Protein AF-A0A937PRK0-F1 (afdb_monomer)

Mean predicted aligned error: 3.49 Å

Solvent-accessible surface area (backbone atoms only — not comparable to full-atom values): 3300 Å² total; per-residue (Å²): 139,89,88,88,86,87,83,65,87,94,60,61,92,71,53,52,40,83,88,33,78,89,33,49,45,24,54,50,55,53,51,53,52,49,53,53,36,31,77,71,68,77,43,78,78,76,80,79,129

Sequence (49 aa):
SRSDLMLYEGQEHGFFNFGRGDNAAYTKTVREMDAFLVSLGWLKAADAP

Radius of gyration: 12.68 Å; Cα contacts (8 Å, |Δi|>4): 22; chains: 1; bounding box: 33×18×32 Å

pLDDT: mean 93.87, std 9.35, range [51.5, 98.44]

Structure (mmCIF, N/CA/C/O backbone):
data_AF-A0A937PRK0-F1
#
_entry.id   AF-A0A937PRK0-F1
#
loop_
_atom_site.group_PDB
_atom_site.id
_atom_site.type_symbol
_atom_site.label_atom_id
_atom_site.label_alt_id
_atom_site.label_comp_id
_atom_site.label_asym_id
_atom_site.label_entity_id
_atom_site.label_seq_id
_atom_site.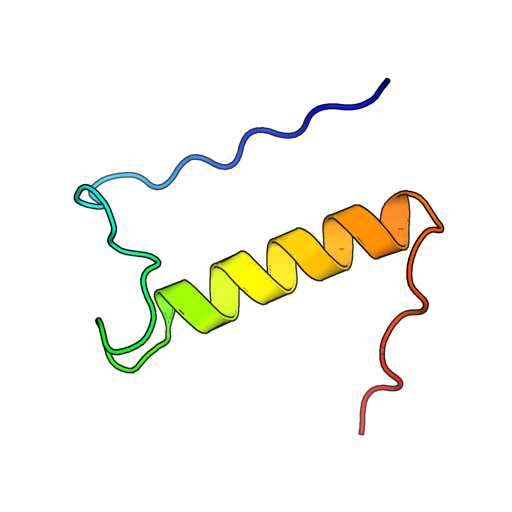pdbx_PDB_ins_code
_atom_site.Cartn_x
_atom_site.Cartn_y
_atom_site.Cartn_z
_atom_site.occupancy
_atom_site.B_iso_or_equiv
_atom_site.auth_seq_id
_atom_site.auth_comp_id
_atom_site.auth_asym_id
_atom_site.auth_atom_id
_atom_site.pdbx_PDB_model_num
ATOM 1 N N . SER A 1 1 ? -3.062 3.921 20.546 1.00 84.44 1 SER A N 1
ATOM 2 C CA . SER A 1 1 ? -2.790 4.009 19.095 1.00 84.44 1 SER A CA 1
ATOM 3 C C . SER A 1 1 ? -1.961 2.799 18.682 1.00 84.44 1 SER A C 1
ATOM 5 O O . SER A 1 1 ? -1.204 2.309 19.511 1.00 84.44 1 SER A O 1
ATOM 7 N N . ARG A 1 2 ? -2.134 2.282 17.455 1.00 96.12 2 ARG A N 1
ATOM 8 C CA . ARG A 1 2 ? -1.320 1.195 16.866 1.00 96.12 2 ARG A CA 1
ATOM 9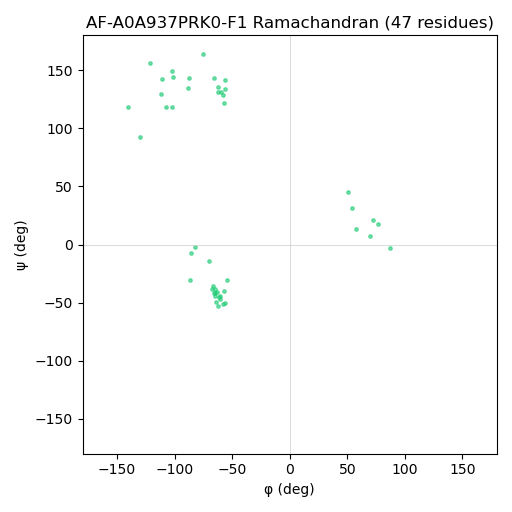 C C . ARG A 1 2 ? -0.466 1.774 15.734 1.00 96.12 2 ARG A C 1
ATOM 11 O O . ARG A 1 2 ? -0.956 2.650 15.027 1.00 96.12 2 ARG A O 1
ATOM 18 N N . SER A 1 3 ? 0.775 1.313 15.583 1.00 96.62 3 SER A N 1
ATOM 19 C CA . SER A 1 3 ? 1.705 1.750 14.535 1.00 96.62 3 SER A CA 1
ATOM 20 C C . SER A 1 3 ? 2.492 0.551 14.019 1.00 96.62 3 SER A C 1
ATOM 22 O O . SER A 1 3 ? 3.260 -0.032 14.782 1.00 96.62 3 SER A O 1
ATOM 24 N N . ASP A 1 4 ? 2.342 0.238 12.734 1.00 96.94 4 ASP A N 1
ATOM 25 C CA . ASP A 1 4 ? 2.998 -0.905 12.098 1.00 96.94 4 ASP A CA 1
ATOM 26 C C . ASP A 1 4 ? 4.049 -0.393 11.102 1.00 96.94 4 ASP A C 1
ATOM 28 O O . ASP A 1 4 ? 3.763 0.475 10.276 1.00 96.94 4 ASP A O 1
ATOM 32 N N . LEU A 1 5 ? 5.279 -0.906 11.202 1.00 96.50 5 LEU A N 1
ATOM 33 C CA . LEU A 1 5 ? 6.398 -0.536 10.335 1.00 96.50 5 LEU A CA 1
ATOM 34 C C . LEU A 1 5 ? 6.710 -1.684 9.373 1.00 96.50 5 LEU A C 1
ATOM 36 O O . LEU A 1 5 ? 7.111 -2.762 9.807 1.00 96.50 5 LEU A O 1
ATOM 40 N N . MET A 1 6 ? 6.581 -1.423 8.073 1.00 95.38 6 MET A N 1
ATOM 41 C CA . MET A 1 6 ? 6.946 -2.364 7.014 1.00 95.38 6 MET A CA 1
ATOM 42 C C . MET A 1 6 ? 8.292 -1.962 6.409 1.00 95.38 6 MET A C 1
ATOM 44 O O . MET A 1 6 ? 8.432 -0.866 5.864 1.00 95.38 6 MET A O 1
ATOM 48 N N . LEU A 1 7 ? 9.28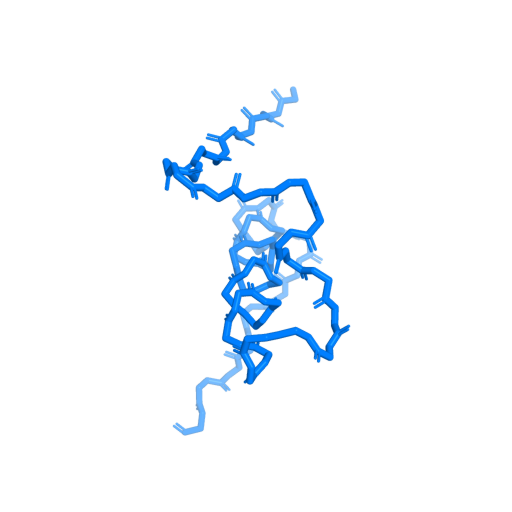5 -2.847 6.516 1.00 95.81 7 LEU A N 1
ATOM 49 C CA . LEU A 1 7 ? 10.621 -2.650 5.956 1.00 95.81 7 LEU A CA 1
ATOM 50 C C . LEU A 1 7 ? 10.779 -3.427 4.652 1.00 95.81 7 LEU A C 1
ATOM 52 O O . LEU A 1 7 ? 10.272 -4.536 4.498 1.00 95.81 7 LEU A O 1
ATOM 56 N N . TYR A 1 8 ? 11.512 -2.824 3.724 1.00 95.31 8 TYR A N 1
ATOM 57 C CA . TYR A 1 8 ? 11.693 -3.316 2.368 1.00 95.31 8 TYR A CA 1
ATOM 58 C C . TYR A 1 8 ? 13.180 -3.323 2.035 1.00 95.31 8 TYR A C 1
ATOM 60 O O . TYR A 1 8 ? 13.743 -2.309 1.623 1.00 95.31 8 TYR A O 1
ATOM 68 N N . GLU A 1 9 ? 13.827 -4.460 2.272 1.00 96.56 9 GLU A N 1
ATOM 69 C CA . GLU A 1 9 ? 15.266 -4.600 2.069 1.00 96.56 9 GLU A CA 1
ATOM 70 C C . GLU A 1 9 ? 15.651 -4.390 0.596 1.00 96.56 9 GLU A C 1
ATOM 72 O O . GLU A 1 9 ? 14.980 -4.868 -0.322 1.00 96.56 9 GLU A O 1
ATOM 77 N N . GLY A 1 10 ? 16.724 -3.626 0.377 1.00 96.69 10 GLY A N 1
ATOM 78 C CA . GLY A 1 10 ? 17.261 -3.338 -0.954 1.00 96.69 10 GLY A CA 1
ATOM 79 C C . GLY A 1 10 ? 16.393 -2.432 -1.833 1.00 96.69 10 GLY A C 1
ATOM 80 O O . GLY A 1 10 ? 16.703 -2.276 -3.011 1.00 96.69 10 GLY A O 1
ATOM 81 N N . GLN A 1 11 ? 15.310 -1.849 -1.308 1.00 96.12 11 GLN A N 1
ATOM 82 C CA . GLN A 1 11 ? 14.481 -0.920 -2.075 1.00 96.12 11 GLN A CA 1
ATOM 83 C C . GLN A 1 11 ? 14.973 0.523 -1.954 1.00 96.12 11 GLN A C 1
ATOM 85 O O . GLN A 1 11 ? 15.227 1.030 -0.863 1.00 96.12 11 GLN A O 1
ATOM 90 N N . GLU A 1 12 ? 15.040 1.202 -3.097 1.00 96.12 12 GLU A N 1
ATOM 91 C CA . GLU A 1 12 ? 15.427 2.609 -3.189 1.00 96.12 12 GLU A CA 1
ATOM 92 C C . GLU A 1 12 ? 14.317 3.563 -2.722 1.00 96.12 12 GLU A C 1
ATOM 94 O O . GLU A 1 12 ? 13.129 3.223 -2.655 1.00 96.12 12 GLU A O 1
ATOM 99 N N . HIS A 1 13 ? 14.683 4.819 -2.452 1.00 97.25 13 HIS A N 1
ATOM 100 C CA . HIS A 1 13 ? 13.707 5.838 -2.075 1.00 97.25 13 HIS A CA 1
ATOM 101 C C . HIS A 1 13 ? 12.622 6.025 -3.157 1.00 97.25 13 HIS A C 1
ATOM 103 O O . HIS A 1 13 ? 12.891 6.226 -4.348 1.00 97.25 13 HIS A O 1
ATOM 109 N N . GLY A 1 14 ? 11.357 5.972 -2.729 1.00 96.56 14 GLY A N 1
ATOM 110 C CA . GLY A 1 14 ? 10.199 6.101 -3.613 1.00 96.56 14 GLY A CA 1
ATOM 111 C C . GLY A 1 14 ? 9.952 4.888 -4.518 1.00 96.56 14 GLY A C 1
ATOM 112 O O . GLY A 1 14 ? 9.301 5.040 -5.553 1.00 96.56 14 GLY A O 1
ATOM 113 N N . PHE A 1 15 ? 10.470 3.697 -4.185 1.00 97.25 15 PHE A N 1
ATOM 114 C CA . PHE A 1 15 ? 10.198 2.462 -4.941 1.00 97.25 15 PHE A CA 1
ATOM 115 C C . PHE A 1 15 ? 8.693 2.166 -5.088 1.00 97.25 15 PHE A C 1
ATOM 117 O O . PHE A 1 15 ? 8.267 1.610 -6.094 1.00 97.25 15 PHE A O 1
ATOM 124 N N . PHE A 1 16 ? 7.883 2.583 -4.111 1.00 97.88 16 PHE A N 1
ATOM 125 C CA . PHE A 1 16 ? 6.438 2.353 -4.058 1.00 97.88 16 PHE A CA 1
ATOM 126 C C . PHE A 1 16 ? 5.602 3.346 -4.882 1.00 97.88 16 PHE A C 1
ATOM 128 O O . PHE A 1 16 ? 4.378 3.232 -4.901 1.00 97.88 16 PHE A O 1
ATOM 135 N N . ASN A 1 17 ? 6.216 4.340 -5.531 1.00 98.44 17 ASN A N 1
ATOM 136 C CA . ASN A 1 17 ? 5.472 5.334 -6.305 1.00 98.44 17 ASN A CA 1
ATOM 137 C C . ASN A 1 17 ? 4.784 4.707 -7.526 1.00 98.44 17 ASN A C 1
ATOM 139 O O . ASN A 1 17 ? 5.350 3.850 -8.208 1.00 98.44 17 ASN A O 1
ATOM 143 N N . PHE A 1 18 ? 3.580 5.196 -7.833 1.00 98.19 18 PHE A N 1
ATOM 144 C CA . PHE A 1 18 ? 2.848 4.821 -9.041 1.00 98.19 18 PHE A CA 1
ATOM 145 C C . PHE A 1 18 ? 3.684 5.085 -10.306 1.00 98.19 18 PHE A C 1
ATOM 147 O O . PHE A 1 18 ? 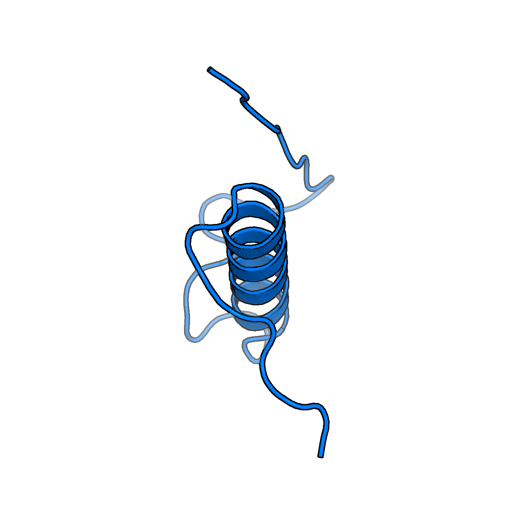4.401 6.081 -10.403 1.00 98.19 18 PHE A O 1
ATOM 154 N N . GLY A 1 19 ? 3.586 4.185 -11.280 1.00 96.62 19 GLY A N 1
ATOM 155 C CA . GLY A 1 19 ? 4.304 4.205 -12.553 1.00 96.62 19 GLY A CA 1
ATOM 156 C C . GLY A 1 19 ? 5.685 3.540 -12.536 1.00 96.62 19 GLY A C 1
ATOM 157 O O . GLY A 1 19 ? 6.322 3.466 -13.584 1.00 96.62 19 GLY A O 1
ATOM 158 N N . ARG A 1 20 ? 6.173 3.045 -11.389 1.00 94.12 20 ARG A N 1
ATOM 159 C CA . ARG A 1 20 ? 7.466 2.339 -11.274 1.00 94.12 20 ARG A CA 1
ATOM 160 C C . ARG A 1 20 ? 7.283 0.825 -11.189 1.00 94.12 20 ARG A C 1
ATOM 162 O O . ARG A 1 20 ? 6.297 0.365 -10.624 1.00 94.12 20 ARG A O 1
ATOM 169 N N . GLY A 1 21 ? 8.256 0.061 -11.702 1.00 89.62 21 GLY A N 1
ATOM 170 C CA . GLY A 1 21 ? 8.338 -1.396 -11.506 1.00 89.62 21 GLY A CA 1
ATOM 171 C C . GLY A 1 21 ? 7.039 -2.13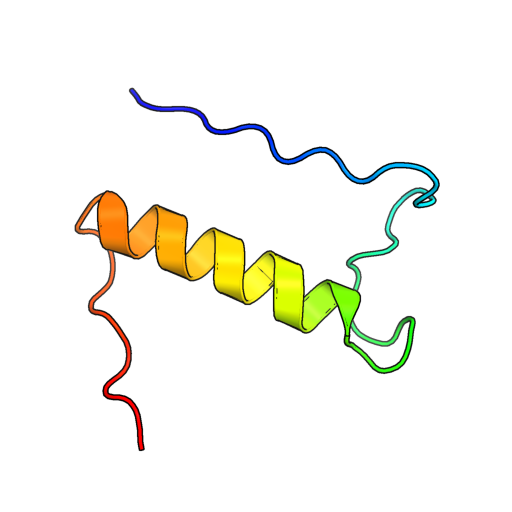4 -11.840 1.00 89.62 21 GLY A C 1
ATOM 172 O O . GLY A 1 21 ? 6.568 -2.930 -11.033 1.00 89.62 21 GLY A O 1
ATOM 173 N N . ASP A 1 22 ? 6.425 -1.776 -12.972 1.00 95.44 22 ASP A N 1
ATOM 174 C CA . ASP A 1 22 ? 5.132 -2.305 -13.431 1.00 95.44 22 ASP A CA 1
ATOM 175 C C . ASP A 1 22 ? 3.995 -2.183 -12.393 1.00 95.44 22 ASP A C 1
ATOM 177 O O . ASP A 1 22 ? 3.113 -3.028 -12.276 1.00 95.44 22 ASP A O 1
ATOM 181 N N . ASN A 1 23 ? 4.048 -1.133 -11.562 1.00 97.69 23 ASN A N 1
ATOM 182 C CA . ASN A 1 23 ? 3.141 -0.889 -10.437 1.00 97.69 23 ASN A CA 1
ATOM 183 C C . ASN A 1 23 ? 3.087 -2.007 -9.386 1.00 97.69 23 ASN A C 1
ATOM 185 O O . ASN A 1 23 ? 2.212 -1.975 -8.514 1.00 97.69 23 ASN A O 1
ATOM 189 N N . ALA A 1 24 ? 4.014 -2.966 -9.400 1.00 97.00 24 ALA A N 1
ATOM 190 C CA . ALA A 1 24 ? 3.991 -4.094 -8.475 1.00 97.00 24 ALA A CA 1
ATOM 191 C C . ALA A 1 24 ? 4.161 -3.627 -7.022 1.00 97.00 24 ALA A C 1
ATOM 193 O O . ALA A 1 24 ? 3.353 -3.963 -6.154 1.00 97.00 24 ALA A O 1
ATOM 194 N N . ALA A 1 25 ? 5.170 -2.786 -6.768 1.00 97.75 25 ALA A N 1
ATOM 195 C CA . ALA A 1 25 ? 5.424 -2.231 -5.441 1.00 97.75 25 ALA A CA 1
ATOM 196 C C . ALA A 1 25 ? 4.287 -1.314 -4.972 1.00 97.75 25 ALA A C 1
ATOM 198 O O . ALA A 1 25 ? 3.831 -1.457 -3.842 1.00 97.75 25 ALA A O 1
ATOM 199 N N . TYR A 1 26 ? 3.792 -0.437 -5.851 1.00 98.38 26 TYR A N 1
ATOM 200 C CA . TYR A 1 26 ? 2.637 0.421 -5.573 1.00 98.38 26 TYR A CA 1
ATOM 201 C C . TYR A 1 26 ? 1.406 -0.402 -5.165 1.00 98.38 26 TYR A C 1
ATOM 203 O O . TYR A 1 26 ? 0.800 -0.166 -4.123 1.00 98.38 26 TYR A O 1
ATOM 211 N N . THR A 1 27 ? 1.063 -1.422 -5.953 1.00 97.88 27 THR A N 1
ATOM 212 C CA . THR A 1 27 ? -0.100 -2.279 -5.683 1.00 97.88 27 THR A CA 1
ATOM 213 C C . THR A 1 27 ? 0.063 -3.030 -4.364 1.00 97.88 27 THR A C 1
ATOM 215 O O . THR A 1 27 ? -0.890 -3.134 -3.592 1.00 97.88 27 THR A O 1
ATOM 218 N N . LYS A 1 28 ? 1.270 -3.535 -4.077 1.00 97.19 28 LYS A N 1
ATOM 219 C CA . LYS A 1 28 ? 1.580 -4.235 -2.825 1.00 97.19 28 LYS A CA 1
ATOM 220 C C . LYS A 1 28 ? 1.410 -3.323 -1.611 1.00 97.19 28 LYS A C 1
ATOM 222 O O . LYS A 1 28 ? 0.682 -3.687 -0.692 1.00 97.19 28 LYS A O 1
ATOM 227 N N . THR A 1 29 ? 2.045 -2.152 -1.603 1.00 97.69 29 THR A N 1
ATOM 228 C CA . THR A 1 29 ? 2.016 -1.249 -0.440 1.00 97.69 29 THR A CA 1
ATOM 229 C C . THR A 1 29 ? 0.622 -0.678 -0.191 1.00 97.69 29 THR A C 1
ATOM 231 O O . THR A 1 29 ? 0.212 -0.559 0.962 1.00 97.69 29 THR A O 1
ATOM 234 N N . VAL A 1 30 ? -0.152 -0.395 -1.245 1.00 97.56 30 VAL A N 1
ATOM 235 C CA . VAL A 1 30 ? -1.554 0.034 -1.113 1.00 97.56 30 VAL A CA 1
ATOM 236 C C . VAL A 1 30 ? -2.425 -1.076 -0.518 1.00 97.56 30 VAL A C 1
ATOM 238 O O . VAL A 1 30 ? -3.226 -0.794 0.368 1.00 97.56 30 VAL A O 1
ATOM 241 N N . ARG A 1 31 ? -2.246 -2.341 -0.930 1.00 96.75 31 ARG A N 1
ATOM 242 C CA . ARG A 1 31 ? -2.976 -3.481 -0.339 1.00 96.75 31 ARG A CA 1
ATOM 243 C C . ARG A 1 31 ? -2.625 -3.712 1.131 1.00 96.75 31 ARG A C 1
ATOM 245 O O . ARG A 1 31 ? -3.505 -4.037 1.920 1.00 96.75 31 ARG A O 1
ATOM 252 N N . GLU A 1 32 ? -1.362 -3.541 1.515 1.00 97.00 32 GLU A N 1
ATOM 253 C CA . GLU A 1 32 ? -0.948 -3.631 2.922 1.00 97.00 32 GLU A CA 1
ATOM 254 C C . GLU A 1 32 ? -1.544 -2.509 3.773 1.00 97.00 32 GLU A C 1
ATOM 256 O O . GLU A 1 32 ? -2.015 -2.761 4.882 1.00 97.00 32 GLU A O 1
ATOM 261 N N . MET A 1 33 ? -1.572 -1.284 3.240 1.00 97.44 33 MET A N 1
ATOM 262 C CA . MET A 1 33 ? -2.249 -0.158 3.879 1.00 97.44 33 MET A CA 1
ATOM 263 C C . MET A 1 33 ? -3.752 -0.431 4.038 1.00 97.44 33 MET A C 1
ATOM 265 O O . MET A 1 33 ? -4.295 -0.192 5.114 1.00 97.44 33 MET A O 1
ATOM 269 N N . ASP A 1 34 ? -4.418 -0.958 3.007 1.00 97.38 34 ASP A N 1
ATOM 270 C CA . ASP A 1 34 ? -5.835 -1.341 3.062 1.00 97.38 34 ASP A CA 1
ATOM 271 C C . ASP A 1 34 ? -6.080 -2.379 4.171 1.00 97.38 34 ASP A C 1
ATOM 273 O O . ASP A 1 34 ? -6.862 -2.141 5.091 1.00 97.38 34 ASP A O 1
ATOM 277 N N . ALA A 1 35 ? -5.302 -3.466 4.196 1.00 96.62 35 ALA A N 1
ATOM 278 C CA . ALA A 1 35 ? -5.393 -4.485 5.243 1.00 96.62 35 ALA A CA 1
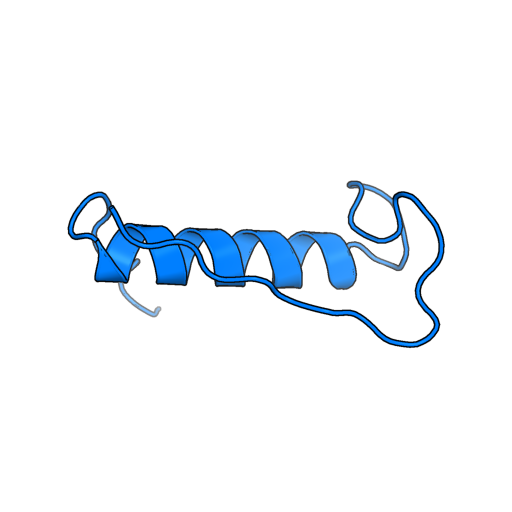ATOM 279 C C . ALA A 1 35 ? -5.178 -3.909 6.658 1.00 96.62 35 ALA A C 1
ATOM 281 O O . ALA A 1 35 ? -5.893 -4.266 7.605 1.00 96.62 35 ALA A O 1
ATOM 282 N N . PHE A 1 36 ? -4.234 -2.976 6.820 1.00 97.25 36 PHE A N 1
ATOM 283 C CA . PHE A 1 36 ? -4.043 -2.259 8.078 1.00 97.25 36 PHE A CA 1
ATOM 284 C C . PHE A 1 36 ? -5.302 -1.471 8.472 1.00 97.25 36 PHE A C 1
ATOM 286 O O . PHE A 1 36 ? -5.752 -1.588 9.611 1.00 97.25 36 PHE A O 1
ATOM 293 N N . LEU A 1 37 ? -5.914 -0.731 7.547 1.00 97.31 37 LEU A N 1
ATOM 294 C CA . LEU A 1 37 ? -7.128 0.052 7.799 1.00 97.31 37 LEU A CA 1
ATOM 295 C C . LEU A 1 37 ? -8.359 -0.825 8.078 1.00 97.31 37 LEU A C 1
ATOM 297 O O . LEU A 1 37 ? -9.145 -0.510 8.975 1.00 97.31 37 LEU A O 1
ATOM 301 N N . VAL A 1 38 ? -8.501 -1.955 7.385 1.00 97.38 38 VAL A N 1
ATOM 302 C CA . VAL A 1 38 ? -9.535 -2.964 7.668 1.00 97.38 38 VAL A CA 1
ATOM 303 C C . VAL A 1 38 ? -9.364 -3.525 9.075 1.00 97.38 38 VAL A C 1
ATOM 305 O O . VAL A 1 38 ? -10.328 -3.595 9.834 1.00 97.38 38 VAL 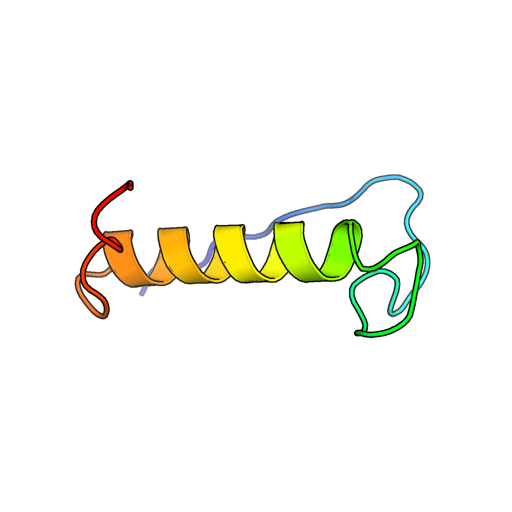A O 1
ATOM 308 N N . SER A 1 39 ? -8.139 -3.863 9.483 1.00 96.56 39 SER A N 1
ATOM 309 C CA . SER A 1 39 ? -7.892 -4.385 10.836 1.00 96.56 39 SER A CA 1
ATOM 310 C C . SER A 1 39 ? -8.067 -3.344 11.953 1.00 96.56 39 SER A C 1
ATOM 312 O O . SER A 1 39 ? -8.151 -3.723 13.120 1.00 96.56 39 SER A O 1
ATOM 314 N N . LEU A 1 40 ? -8.135 -2.047 11.627 1.00 97.00 40 LEU A N 1
ATOM 315 C CA . LEU A 1 40 ? -8.576 -0.992 12.550 1.00 97.00 40 LEU A CA 1
ATOM 316 C C . LEU A 1 40 ? -10.104 -0.809 12.569 1.00 97.00 40 LEU A C 1
ATOM 318 O O . LEU A 1 40 ? -10.613 -0.037 13.381 1.00 97.00 40 LEU A O 1
ATOM 322 N N . GLY A 1 41 ? -10.836 -1.481 11.678 1.00 96.31 41 GLY A N 1
ATOM 323 C CA . GLY A 1 41 ? -12.278 -1.319 11.494 1.00 96.31 41 GLY A CA 1
ATOM 324 C C . GLY A 1 41 ? -12.671 -0.053 10.729 1.00 96.31 41 GLY A C 1
ATOM 325 O O . GLY A 1 41 ? -13.818 0.376 10.825 1.00 96.31 41 GLY A O 1
ATOM 326 N N . TRP A 1 42 ? -11.739 0.579 10.005 1.00 96.88 42 TRP A N 1
ATOM 327 C CA . TRP A 1 42 ? -12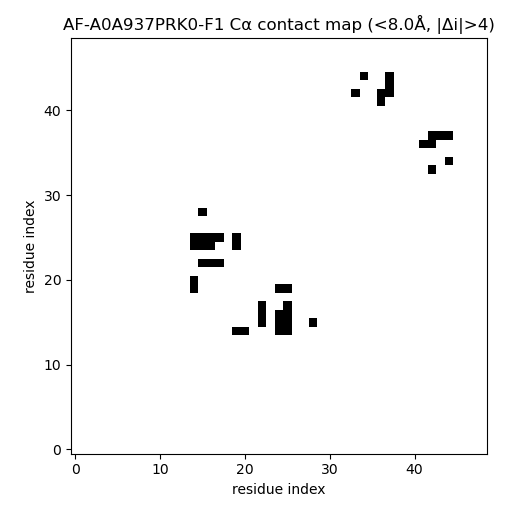.002 1.822 9.264 1.00 96.88 42 TRP A CA 1
ATOM 328 C C . TRP A 1 42 ? -12.544 1.564 7.860 1.00 96.88 42 TRP A C 1
ATOM 330 O O . TRP A 1 42 ? -13.316 2.366 7.340 1.00 96.88 42 TRP A O 1
ATOM 340 N N . LEU A 1 43 ? -12.151 0.442 7.260 1.00 97.06 43 LEU A N 1
ATOM 341 C CA . LEU A 1 43 ? -12.630 -0.020 5.963 1.00 97.06 43 LEU A CA 1
ATOM 342 C C . LEU A 1 43 ? -13.265 -1.404 6.104 1.00 97.06 43 LEU A C 1
ATOM 344 O O . LEU A 1 43 ? -12.952 -2.162 7.023 1.00 97.06 43 LEU A O 1
ATOM 348 N N . LYS A 1 44 ? -14.159 -1.736 5.172 1.00 95.88 44 LYS A N 1
ATOM 349 C CA . LYS A 1 44 ? -14.624 -3.111 4.976 1.00 95.88 44 LYS A CA 1
ATOM 350 C C . LYS A 1 44 ? -13.669 -3.798 4.013 1.00 95.88 44 LYS A C 1
ATOM 352 O O . LYS A 1 44 ? -13.220 -3.161 3.064 1.00 95.88 44 LYS A O 1
ATOM 357 N N . ALA A 1 45 ? -13.396 -5.081 4.241 1.00 91.62 45 ALA A N 1
ATOM 358 C CA . ALA A 1 45 ? -12.693 -5.878 3.248 1.00 91.62 45 ALA A CA 1
ATOM 359 C C . ALA A 1 45 ? -13.471 -5.822 1.927 1.00 91.62 45 ALA A C 1
ATOM 361 O O . ALA A 1 45 ? -14.697 -5.948 1.933 1.00 91.62 45 ALA A O 1
ATOM 362 N N . ALA A 1 46 ? -12.764 -5.596 0.821 1.00 83.69 46 ALA A N 1
ATOM 363 C CA . ALA A 1 46 ? -13.367 -5.755 -0.489 1.00 83.69 46 ALA A CA 1
ATOM 364 C C . ALA A 1 46 ? -13.837 -7.208 -0.626 1.00 83.69 46 ALA A C 1
ATOM 366 O O . ALA A 1 46 ? -13.077 -8.130 -0.313 1.00 83.69 46 ALA A O 1
ATOM 367 N N . ASP A 1 47 ? -15.078 -7.405 -1.068 1.00 76.81 47 ASP A N 1
ATOM 368 C CA . ASP A 1 47 ? -15.562 -8.736 -1.412 1.00 76.81 47 ASP A CA 1
A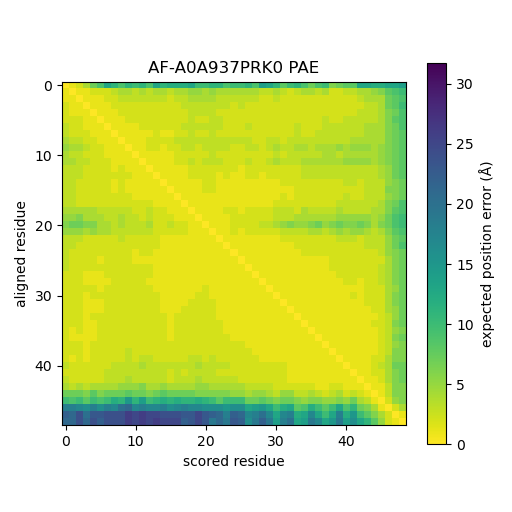TOM 369 C C . ASP A 1 47 ? -14.622 -9.301 -2.487 1.00 76.81 47 ASP A C 1
ATOM 371 O O . ASP A 1 47 ? -14.385 -8.662 -3.517 1.00 76.81 47 ASP A O 1
ATOM 375 N N . ALA A 1 48 ? -14.008 -10.454 -2.210 1.00 51.50 48 ALA A N 1
ATOM 376 C CA . ALA A 1 48 ? -13.200 -11.130 -3.214 1.00 51.50 48 ALA A CA 1
ATOM 377 C C . ALA A 1 48 ? -14.121 -11.505 -4.391 1.00 51.50 48 ALA A C 1
ATOM 379 O O . ALA A 1 48 ? -15.205 -12.037 -4.132 1.00 51.50 48 ALA A O 1
ATOM 380 N N . PRO A 1 49 ? -13.739 -11.212 -5.648 1.00 54.19 49 PRO A N 1
ATOM 381 C CA . PRO A 1 49 ? -14.465 -11.731 -6.800 1.00 54.19 49 PRO A CA 1
ATOM 382 C C . PRO A 1 49 ? -14.425 -13.263 -6.844 1.00 54.19 49 PRO A C 1
ATOM 384 O O . PRO A 1 49 ? -13.416 -13.851 -6.381 1.00 54.19 49 PRO A O 1
#

Foldseek 3Di:
DDDDDDDDPPDDPPCLPPPHPVNPSVVVVVVVVVVVCVVVVNDPPDDDD

Nearest PDB structures (foldseek):
  5aoa-assembly1_A  TM=9.563E-01  e=2.277E-02  Thermogutta terrifontis
  5aob-assembly1_A  TM=9.491E-01  e=2.119E-02  Thermogutta terrifontis

Secondary structure (DSSP, 8-state):
--------TTPPTTTTSTTSGGGHHHHHHHHHHHHHHHHTTSSPPPPP-